Protein AF-A0A960N494-F1 (afdb_monomer_lite)

Foldseek 3Di:
DVVCLVVVHADEAEQPADFLPCDLVNLLVVLLVCVVSVHLAYEYFHDDDDPVNLVVVQVVCVVVVHHGPCVCVVDPVSVLVSRVVRQVSNCVSCVVSVNNNRYQYDRDPCCLDPVNLVVDPDSVVSVVVNCCRVPDDRGDDD

pLDDT: mean 93.82, std 5.35, range [69.19, 98.69]

Radius of gyration: 16.54 Å; chains: 1; bounding box: 43×32×44 Å

Sequence (142 aa):
LQVAKDAGLHVYVALAPSYPESDESDLRHTLSAIRDLEPIMVFHEPINVRAENVARSQRHAESLGVTLHTEVFDTRESWVTYALDSLQTVERLADELGLSRQLHLWPDQSLGSLAVMRTMPDPEAHQAWLQRWWNRISEWPR

Secondary structure (DSSP, 8-state):
-HHHHHTTPPPEEEEEEEPTT--HHHHHHHHHHHHTT--SEEEEEE----HHHHHHHHHHHHHTT-----GGGSSHHHHHHHHHHHHHHHHHHHHHHT-TTTEEE---GGGGSHHHHTT-SSHHHHHHHHHHHHTPPPP---

Structure (mmCIF, N/CA/C/O backbone):
data_AF-A0A960N494-F1
#
_entry.id   AF-A0A960N494-F1
#
loop_
_atom_site.group_PDB
_atom_site.id
_atom_site.type_symbol
_atom_site.label_atom_id
_atom_site.label_alt_id
_atom_site.label_comp_id
_atom_site.label_asym_id
_atom_site.label_entity_id
_atom_site.label_seq_id
_atom_site.pdbx_PDB_ins_code
_atom_site.Cartn_x
_atom_site.Cartn_y
_atom_site.Cartn_z
_atom_site.occupancy
_atom_site.B_iso_or_equiv
_atom_site.auth_seq_id
_atom_site.auth_comp_id
_atom_site.auth_asym_id
_atom_site.auth_atom_id
_atom_site.pdbx_PDB_model_num
ATOM 1 N N . LEU A 1 1 ? -17.818 -6.672 8.689 1.00 88.62 1 LEU A N 1
ATOM 2 C CA . LEU A 1 1 ? -17.055 -5.942 9.728 1.00 88.62 1 LEU A CA 1
ATOM 3 C C . LEU A 1 1 ? -17.956 -5.132 10.659 1.00 88.62 1 LEU A C 1
ATOM 5 O O . LEU A 1 1 ? -17.734 -5.214 11.856 1.00 88.62 1 LEU A O 1
ATOM 9 N N . GLN A 1 2 ? -18.997 -4.449 10.160 1.00 93.19 2 GLN A N 1
ATOM 10 C CA . GLN A 1 2 ? -19.944 -3.707 11.013 1.00 93.19 2 GLN A CA 1
ATOM 11 C C . GLN A 1 2 ? -20.512 -4.551 12.167 1.00 93.19 2 GLN A C 1
ATOM 13 O O . GLN A 1 2 ? -20.390 -4.166 13.318 1.00 93.19 2 GLN A O 1
ATOM 18 N N . VAL A 1 3 ? -20.980 -5.770 11.878 1.00 95.38 3 VAL A N 1
ATOM 19 C CA . VAL A 1 3 ? -21.476 -6.708 12.906 1.00 95.38 3 VAL A CA 1
ATOM 20 C C . VAL A 1 3 ? -20.432 -7.011 13.994 1.00 95.38 3 VAL A C 1
ATOM 22 O O . VAL A 1 3 ? -20.790 -7.189 15.151 1.00 95.38 3 VAL A O 1
ATOM 25 N N . ALA A 1 4 ? -19.139 -7.057 13.649 1.00 92.56 4 ALA A N 1
ATOM 26 C CA . ALA A 1 4 ? -18.077 -7.276 14.632 1.00 92.56 4 ALA A CA 1
ATOM 27 C C . ALA A 1 4 ? -17.888 -6.046 15.534 1.00 92.56 4 ALA A C 1
ATOM 29 O O . ALA A 1 4 ? -17.801 -6.203 16.751 1.00 92.56 4 ALA A O 1
ATOM 30 N N . LYS A 1 5 ? -17.900 -4.835 14.955 1.00 92.56 5 LYS A N 1
ATOM 31 C CA . LYS A 1 5 ? -17.888 -3.576 15.715 1.00 92.56 5 LYS A CA 1
ATOM 32 C C . LYS A 1 5 ? -19.091 -3.484 16.654 1.00 92.56 5 LYS A C 1
ATOM 34 O O . LYS A 1 5 ? -18.915 -3.201 17.834 1.00 92.56 5 LYS A O 1
ATOM 39 N N . ASP A 1 6 ? -20.290 -3.772 16.154 1.00 95.31 6 ASP A N 1
ATOM 40 C CA . ASP A 1 6 ? -21.533 -3.704 16.934 1.00 95.31 6 ASP A CA 1
ATOM 41 C C . ASP A 1 6 ? -21.541 -4.716 18.092 1.00 95.31 6 ASP A C 1
ATOM 43 O O . ASP A 1 6 ? -22.145 -4.474 19.135 1.00 95.31 6 ASP A O 1
ATOM 47 N N . ALA A 1 7 ? -20.820 -5.832 17.939 1.00 96.50 7 ALA A N 1
ATOM 48 C CA . ALA A 1 7 ? -20.588 -6.818 18.993 1.00 96.50 7 ALA A CA 1
ATOM 49 C C . ALA A 1 7 ? -19.482 -6.415 19.994 1.00 96.50 7 ALA A C 1
ATOM 51 O O . ALA A 1 7 ? -19.153 -7.200 20.883 1.00 96.50 7 ALA A O 1
ATOM 52 N N . GLY A 1 8 ? -18.891 -5.222 19.859 1.00 94.56 8 GLY A N 1
ATOM 53 C CA . GLY A 1 8 ? -17.815 -4.725 20.719 1.00 94.56 8 GLY A CA 1
ATOM 54 C C . GLY A 1 8 ? -16.442 -5.342 20.438 1.00 94.56 8 GLY A C 1
ATOM 55 O O . GLY A 1 8 ? -15.545 -5.228 21.271 1.00 94.56 8 GLY A O 1
ATOM 56 N N . LEU A 1 9 ? -16.258 -6.010 19.292 1.00 94.50 9 LEU A N 1
ATOM 57 C CA . LEU A 1 9 ? -14.970 -6.587 18.915 1.00 94.50 9 LEU A CA 1
ATOM 58 C C . LEU A 1 9 ? -14.048 -5.523 18.320 1.00 94.50 9 LEU A C 1
ATOM 60 O O . LEU A 1 9 ? -14.458 -4.683 17.518 1.00 94.50 9 LEU A O 1
ATOM 64 N N . HIS A 1 10 ? -12.767 -5.616 18.662 1.00 94.69 10 HIS A N 1
ATOM 65 C CA . HIS A 1 10 ? -11.728 -4.809 18.040 1.00 94.69 10 HIS A CA 1
ATOM 66 C C . HIS A 1 10 ? -11.567 -5.160 16.559 1.00 94.69 10 HIS A C 1
ATOM 68 O O . HIS A 1 10 ? -11.420 -6.329 16.196 1.00 94.69 10 HIS A O 1
ATOM 74 N N . VAL A 1 11 ? -11.564 -4.136 15.706 1.00 95.19 11 VAL A N 1
ATOM 75 C CA . VAL A 1 11 ? -11.418 -4.293 14.258 1.00 95.19 11 VAL A CA 1
ATOM 76 C C . VAL A 1 11 ? -9.986 -3.972 13.847 1.00 95.19 11 VAL A C 1
ATOM 78 O O . VAL A 1 11 ? -9.471 -2.888 14.116 1.00 95.19 11 VAL A O 1
ATOM 81 N N . TYR A 1 12 ? -9.372 -4.918 13.146 1.00 95.50 12 TYR A N 1
ATOM 82 C CA . TYR A 1 12 ? -8.104 -4.755 12.448 1.00 95.50 12 TYR A CA 1
ATOM 83 C C . TYR A 1 12 ? -8.359 -5.014 10.969 1.00 95.50 12 TYR A C 1
ATOM 85 O O . TYR A 1 12 ? -9.013 -5.998 10.617 1.00 95.50 12 TYR A O 1
ATOM 93 N N . VAL A 1 13 ? -7.866 -4.132 10.108 1.00 96.25 13 VAL A N 1
ATOM 94 C CA . VAL A 1 13 ? -8.058 -4.229 8.661 1.00 96.25 13 VAL A CA 1
ATOM 95 C C . VAL A 1 13 ? -6.719 -4.509 8.003 1.00 96.25 13 VAL A C 1
ATOM 97 O O . VAL A 1 13 ? -5.750 -3.796 8.245 1.00 96.25 13 VAL A O 1
ATOM 100 N N . ALA A 1 14 ? -6.679 -5.527 7.148 1.00 96.00 14 ALA A N 1
ATOM 101 C CA . ALA A 1 14 ? -5.587 -5.749 6.214 1.00 96.00 14 ALA A CA 1
ATOM 102 C C . ALA A 1 14 ? -6.064 -5.371 4.808 1.00 96.00 14 ALA A C 1
ATOM 104 O O . ALA A 1 14 ? -6.823 -6.109 4.184 1.00 96.00 14 ALA A O 1
ATOM 105 N N . LEU A 1 15 ? -5.625 -4.212 4.323 1.00 95.88 15 LEU A N 1
ATOM 106 C CA . LEU A 1 15 ? -5.716 -3.808 2.922 1.00 95.88 15 LEU A CA 1
ATOM 107 C C . LEU A 1 15 ? -4.469 -4.335 2.196 1.00 95.88 15 LEU A C 1
ATOM 109 O O . LEU A 1 15 ? -3.601 -3.572 1.781 1.00 95.88 15 LEU A O 1
ATOM 113 N N . ALA A 1 16 ? -4.328 -5.661 2.169 1.00 93.38 16 ALA A N 1
ATOM 114 C CA . ALA A 1 16 ? -3.122 -6.335 1.707 1.00 93.38 16 ALA A CA 1
ATOM 115 C C . ALA A 1 16 ? -3.437 -7.739 1.144 1.00 93.38 16 ALA A C 1
ATOM 117 O O . ALA A 1 16 ? -4.119 -8.519 1.818 1.00 93.38 16 ALA A O 1
ATOM 118 N N . PRO A 1 17 ? -2.918 -8.095 -0.043 1.00 90.56 17 PRO A N 1
ATOM 119 C CA . PRO A 1 17 ? -2.257 -7.189 -0.979 1.00 90.56 17 PRO A CA 1
ATOM 120 C C . PRO A 1 17 ? -3.267 -6.260 -1.680 1.00 90.56 17 PRO A C 1
ATOM 122 O O . PRO A 1 17 ? -4.340 -6.715 -2.083 1.00 90.56 17 PRO A O 1
ATOM 125 N N . SER A 1 18 ? -2.927 -4.980 -1.863 1.00 92.88 18 SER A N 1
ATOM 126 C CA . SER A 1 18 ? -3.601 -4.141 -2.863 1.00 92.88 18 SER A CA 1
ATOM 127 C C . SER A 1 18 ? -3.050 -4.465 -4.249 1.00 92.88 18 SER A C 1
ATOM 129 O O . SER A 1 18 ? -1.866 -4.757 -4.407 1.00 92.88 18 SER A O 1
ATOM 131 N N . TYR A 1 19 ? -3.925 -4.487 -5.248 1.00 91.06 19 TYR A N 1
ATOM 132 C CA . TYR A 1 19 ? -3.595 -4.904 -6.607 1.00 91.06 19 TYR A CA 1
ATOM 133 C C . TYR A 1 19 ? -3.427 -3.681 -7.529 1.00 91.06 19 TYR A C 1
ATOM 135 O O . TYR A 1 19 ? -3.962 -2.621 -7.204 1.00 91.06 19 TYR A O 1
ATOM 143 N N . PRO A 1 20 ? -2.700 -3.781 -8.658 1.00 92.44 20 PRO A N 1
ATOM 144 C CA . PRO A 1 20 ? -2.522 -2.664 -9.598 1.00 92.44 20 PRO A CA 1
ATOM 145 C C . PRO A 1 20 ? -3.827 -2.141 -10.213 1.00 92.44 20 PRO A C 1
ATOM 147 O O . PRO A 1 20 ? -3.886 -1.013 -10.688 1.00 92.44 20 PRO A O 1
ATOM 150 N N . GLU A 1 21 ? -4.882 -2.949 -10.185 1.00 92.06 21 GLU A N 1
ATOM 151 C CA . GLU A 1 21 ? -6.232 -2.580 -10.597 1.00 92.06 21 GLU A CA 1
ATOM 152 C C . GLU A 1 21 ? -6.924 -1.636 -9.602 1.00 92.06 21 GLU A C 1
ATOM 154 O O . GLU A 1 21 ? -7.892 -0.989 -9.979 1.00 92.06 21 GLU A O 1
ATOM 159 N N . SER A 1 22 ? -6.463 -1.563 -8.345 1.00 93.56 22 SER A N 1
ATOM 160 C CA . SER A 1 22 ? -7.033 -0.678 -7.321 1.00 93.56 22 SER A CA 1
ATOM 161 C C . SER A 1 22 ? -6.496 0.740 -7.484 1.00 93.56 22 SER A C 1
ATOM 163 O O . SER A 1 22 ? -5.393 1.049 -7.024 1.00 93.56 22 SER A O 1
ATOM 165 N N . ASP A 1 23 ? -7.277 1.605 -8.125 1.00 94.00 23 ASP A N 1
ATOM 166 C CA . ASP A 1 23 ? -6.902 3.003 -8.317 1.00 94.00 23 ASP A CA 1
ATOM 167 C C . ASP A 1 23 ? -7.139 3.862 -7.055 1.00 94.00 23 ASP 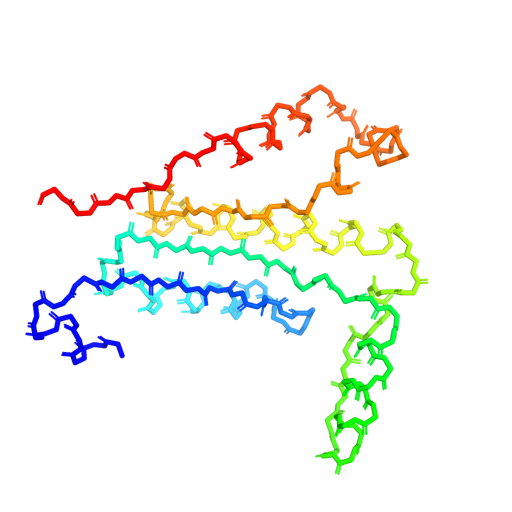A C 1
ATOM 169 O O . ASP A 1 23 ? -7.597 3.390 -6.009 1.00 94.00 23 ASP A O 1
ATOM 173 N N . GLU A 1 24 ? -6.817 5.160 -7.120 1.00 97.19 24 GLU A N 1
ATOM 174 C CA . GLU A 1 24 ? -7.048 6.075 -5.993 1.00 97.19 24 GLU A CA 1
ATOM 175 C C . GLU A 1 24 ? -8.522 6.119 -5.555 1.00 97.19 24 GLU A C 1
ATOM 177 O O . GLU A 1 24 ? -8.801 6.236 -4.358 1.00 97.19 24 GLU A O 1
ATOM 182 N N . SER A 1 25 ? -9.468 6.049 -6.495 1.00 97.88 25 SER A N 1
ATOM 183 C CA . SER A 1 25 ? -10.898 6.081 -6.187 1.00 97.88 25 SER A CA 1
ATOM 184 C C . SER A 1 25 ? -11.305 4.833 -5.407 1.00 97.88 25 SER A C 1
ATOM 186 O O . SER A 1 25 ? -11.987 4.950 -4.384 1.00 97.88 25 SER A O 1
ATOM 188 N N . ASP A 1 26 ? -10.830 3.659 -5.821 1.00 97.00 26 ASP A N 1
ATOM 189 C CA . ASP A 1 26 ? -11.072 2.392 -5.125 1.00 97.00 26 ASP A CA 1
ATOM 190 C C . ASP A 1 26 ? -10.462 2.388 -3.719 1.00 97.00 26 ASP A C 1
ATOM 192 O O . ASP A 1 26 ? -11.120 2.020 -2.734 1.00 97.00 26 ASP A O 1
ATOM 196 N N . LEU A 1 27 ? -9.216 2.857 -3.597 1.00 97.81 27 LEU A N 1
ATOM 197 C CA . LEU A 1 27 ? -8.524 2.983 -2.314 1.00 97.81 27 LEU A CA 1
ATOM 198 C C . LEU A 1 27 ? -9.253 3.967 -1.395 1.00 97.81 27 LEU A C 1
ATOM 200 O O . LEU A 1 27 ? -9.488 3.659 -0.225 1.00 97.81 27 LEU A O 1
ATOM 204 N N . ARG A 1 28 ? -9.687 5.123 -1.911 1.00 98.38 28 ARG A N 1
ATOM 205 C CA . ARG A 1 28 ? -10.455 6.115 -1.146 1.00 98.38 28 ARG A CA 1
ATOM 206 C C . ARG A 1 28 ? -11.798 5.559 -0.705 1.00 98.38 28 ARG A C 1
ATOM 208 O O . ARG A 1 28 ? -12.181 5.771 0.447 1.00 98.38 28 ARG A O 1
ATOM 215 N N . HIS A 1 29 ? -12.514 4.871 -1.590 1.00 97.88 29 HIS A N 1
ATOM 216 C CA . HIS A 1 29 ? -13.794 4.254 -1.260 1.00 97.88 29 HIS A CA 1
ATOM 217 C C . HIS A 1 29 ? -13.620 3.229 -0.135 1.00 97.88 29 HIS A C 1
ATOM 219 O O . HIS A 1 29 ? -14.334 3.275 0.868 1.00 97.88 29 HIS A O 1
ATOM 225 N N . THR A 1 30 ? -12.598 2.381 -0.251 1.00 96.88 30 THR A N 1
ATOM 226 C CA . THR A 1 30 ? -12.266 1.366 0.752 1.00 96.88 30 THR A CA 1
ATOM 227 C C . THR A 1 30 ? -11.887 1.998 2.091 1.00 96.88 30 THR A C 1
ATOM 229 O O . THR A 1 30 ? -12.467 1.647 3.119 1.00 96.88 30 THR A O 1
ATOM 232 N N . LEU A 1 31 ? -10.972 2.973 2.096 1.00 97.88 31 LEU A N 1
ATOM 233 C CA . LEU A 1 31 ? -10.548 3.683 3.307 1.00 97.88 31 LEU A CA 1
ATOM 234 C C . LEU A 1 31 ? -11.711 4.442 3.970 1.00 97.88 31 LEU A C 1
ATOM 236 O O . LEU A 1 31 ? -11.823 4.463 5.196 1.00 97.88 31 LEU A O 1
ATOM 240 N N . SER A 1 32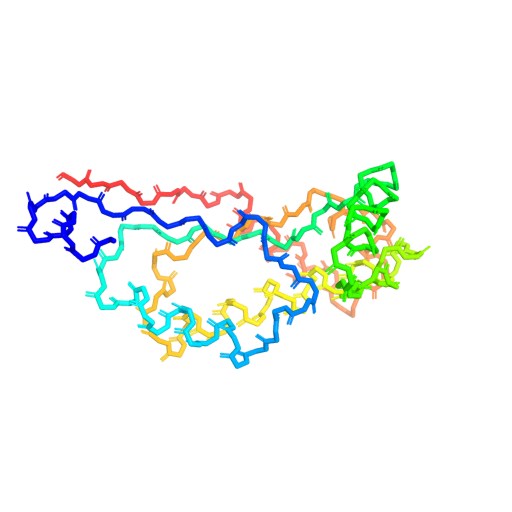 ? -12.612 5.022 3.175 1.00 97.88 32 SER A N 1
ATOM 241 C CA . SER A 1 32 ? -13.809 5.701 3.687 1.00 97.88 32 SER A CA 1
ATOM 242 C C . SER A 1 32 ? -14.762 4.714 4.359 1.00 97.88 32 SER A C 1
ATOM 244 O O . SER A 1 32 ? -15.238 4.984 5.456 1.00 97.88 32 SER A O 1
ATOM 246 N N . ALA A 1 33 ? -14.987 3.544 3.754 1.00 96.19 33 ALA A N 1
ATOM 247 C CA . ALA A 1 33 ? -15.851 2.516 4.328 1.00 96.19 33 ALA A CA 1
ATOM 248 C C . ALA A 1 33 ? -15.287 1.930 5.633 1.00 96.19 33 ALA A C 1
ATOM 250 O O . ALA A 1 33 ? -16.040 1.646 6.564 1.00 96.19 33 ALA A O 1
ATOM 251 N N . ILE A 1 34 ? -13.964 1.751 5.731 1.00 95.62 34 ILE A N 1
ATOM 252 C CA . ILE A 1 34 ? -13.352 1.228 6.961 1.00 95.62 34 ILE A CA 1
ATOM 253 C C . ILE A 1 34 ? -13.247 2.279 8.062 1.00 95.62 34 ILE A C 1
ATOM 255 O O . ILE A 1 34 ? -13.218 1.907 9.230 1.00 95.62 34 ILE A O 1
ATOM 259 N N . ARG A 1 35 ? -13.205 3.573 7.726 1.00 96.06 35 ARG A N 1
ATOM 260 C CA . ARG A 1 35 ? -13.149 4.661 8.711 1.00 96.06 35 ARG A CA 1
ATOM 261 C C . ARG A 1 35 ? -14.296 4.576 9.710 1.00 96.06 35 ARG A C 1
ATOM 263 O O . ARG A 1 35 ? -14.065 4.677 10.914 1.00 96.06 35 ARG A O 1
ATOM 270 N N . ASP A 1 36 ? -15.502 4.313 9.219 1.00 93.25 36 ASP A N 1
ATOM 271 C CA . ASP A 1 36 ? -16.714 4.220 10.039 1.00 93.25 36 ASP A CA 1
ATOM 272 C C . ASP A 1 36 ? -16.685 3.026 11.006 1.00 93.25 36 ASP A C 1
ATOM 274 O O . ASP A 1 36 ? -17.451 2.975 11.971 1.00 93.25 36 ASP A O 1
ATOM 278 N N . LEU A 1 37 ? -15.760 2.082 10.807 1.00 94.88 37 LEU A N 1
ATOM 279 C CA . LEU A 1 37 ? -15.535 0.952 11.703 1.00 94.88 37 LEU A CA 1
ATOM 280 C C . LEU A 1 37 ? -14.624 1.292 12.889 1.00 94.88 37 LEU A C 1
ATOM 282 O O . LEU A 1 37 ? -14.497 0.461 13.781 1.00 94.88 37 LEU A O 1
ATOM 286 N N . GLU A 1 38 ? -14.021 2.485 12.929 1.00 94.38 38 GLU A N 1
ATOM 287 C CA . GLU A 1 38 ? -13.031 2.879 13.947 1.00 94.38 38 GLU A CA 1
ATOM 288 C C . GLU A 1 38 ? -11.980 1.777 14.197 1.00 94.38 38 GLU A C 1
ATOM 290 O O . GLU A 1 38 ? -11.854 1.266 15.315 1.00 94.38 38 GLU A O 1
ATOM 295 N N . PRO A 1 39 ? -11.250 1.341 13.153 1.00 95.69 39 PRO A N 1
ATOM 296 C CA . PRO A 1 39 ? -10.302 0.252 13.294 1.00 95.69 39 PRO A CA 1
ATOM 297 C C . PRO A 1 39 ? -9.189 0.648 14.265 1.00 95.69 39 PRO A C 1
ATOM 299 O O . PRO A 1 39 ? -8.730 1.788 14.277 1.00 95.69 39 PRO A O 1
ATOM 302 N N . ILE A 1 40 ? -8.695 -0.317 15.037 1.00 95.94 40 ILE A N 1
ATOM 303 C CA . ILE A 1 40 ? -7.458 -0.133 15.809 1.00 95.94 40 ILE A CA 1
ATOM 304 C C . ILE A 1 40 ? -6.285 0.049 14.849 1.00 95.94 40 ILE A C 1
ATOM 306 O O . ILE A 1 40 ? -5.384 0.849 15.093 1.00 95.94 40 ILE A O 1
ATOM 310 N N . MET A 1 41 ? -6.322 -0.691 13.740 1.00 95.62 41 MET A N 1
ATOM 311 C CA . MET A 1 41 ? -5.264 -0.703 12.751 1.00 95.62 41 MET A CA 1
ATOM 312 C C . MET A 1 41 ? -5.780 -0.892 11.339 1.00 95.62 41 MET A C 1
ATOM 314 O O . MET A 1 41 ? -6.677 -1.706 11.103 1.00 95.62 41 MET A O 1
ATOM 318 N N . VAL A 1 42 ? -5.106 -0.234 10.403 1.00 97.06 42 VAL A N 1
ATOM 319 C CA . VAL A 1 42 ? -5.186 -0.519 8.976 1.00 97.06 42 VAL A CA 1
ATOM 320 C C . VAL A 1 42 ? -3.782 -0.839 8.480 1.00 97.06 42 VAL A C 1
ATOM 322 O O . VAL A 1 42 ? -2.935 0.046 8.410 1.00 97.06 42 VAL A O 1
ATOM 325 N N . PHE A 1 43 ? -3.526 -2.097 8.144 1.00 97.38 43 PHE A N 1
ATOM 326 C CA . PHE A 1 43 ? -2.319 -2.499 7.433 1.00 97.38 43 PHE A CA 1
ATOM 327 C C . PHE A 1 43 ? -2.521 -2.308 5.937 1.00 97.38 43 PHE A C 1
ATOM 329 O O . PHE A 1 43 ? -3.577 -2.672 5.420 1.00 97.38 43 PHE A O 1
ATOM 336 N N . HIS A 1 44 ? -1.514 -1.788 5.243 1.00 97.94 44 HIS A N 1
ATOM 337 C CA . HIS A 1 44 ? -1.528 -1.713 3.786 1.00 97.94 44 HIS A CA 1
ATOM 338 C C . HIS A 1 44 ? -0.196 -2.162 3.191 1.00 97.94 44 HIS A C 1
ATOM 340 O O . HIS A 1 44 ? 0.870 -1.709 3.614 1.00 97.94 44 HIS A O 1
ATOM 346 N N . GLU A 1 45 ? -0.287 -3.031 2.189 1.00 96.12 45 GLU A N 1
ATOM 347 C CA . GLU A 1 45 ? 0.838 -3.554 1.419 1.00 96.12 45 GLU A CA 1
ATOM 348 C C . GLU A 1 45 ? 0.405 -3.662 -0.054 1.00 96.12 45 GLU A C 1
ATOM 350 O O . GLU A 1 45 ? -0.579 -4.358 -0.333 1.00 96.12 45 GLU A O 1
ATOM 355 N N . PRO A 1 46 ? 1.097 -3.005 -1.003 1.00 95.19 46 PRO A N 1
ATOM 356 C CA . PRO A 1 46 ? 0.908 -3.283 -2.420 1.00 95.19 46 PRO A CA 1
ATOM 357 C C . PRO A 1 46 ? 1.461 -4.658 -2.760 1.00 95.19 46 PRO A C 1
ATOM 359 O O . PRO A 1 46 ? 2.451 -5.112 -2.185 1.00 95.19 46 PRO A O 1
ATOM 362 N N . ILE A 1 47 ? 0.843 -5.329 -3.723 1.00 90.69 47 ILE A N 1
ATOM 363 C CA . ILE A 1 47 ? 1.228 -6.691 -4.049 1.00 90.69 47 ILE A CA 1
ATOM 364 C C . ILE A 1 47 ? 2.704 -6.771 -4.484 1.00 90.69 47 ILE A C 1
ATOM 366 O O . ILE A 1 47 ? 3.154 -6.121 -5.431 1.00 90.69 47 ILE A O 1
ATOM 370 N N . ASN A 1 48 ? 3.477 -7.613 -3.798 1.00 84.69 48 ASN A N 1
ATOM 371 C CA . ASN A 1 48 ? 4.801 -8.022 -4.252 1.00 84.69 48 ASN A CA 1
ATOM 372 C C . ASN A 1 48 ? 4.700 -9.411 -4.882 1.00 84.69 48 ASN A C 1
ATOM 374 O O . ASN A 1 48 ? 4.744 -10.443 -4.202 1.00 84.69 48 ASN A O 1
ATOM 378 N N . VAL A 1 49 ? 4.521 -9.453 -6.200 1.00 72.00 49 VAL A N 1
ATOM 379 C CA . VAL A 1 49 ? 4.378 -10.721 -6.905 1.00 72.00 49 VAL A CA 1
ATOM 380 C C . VAL A 1 49 ? 5.720 -11.154 -7.477 1.00 72.00 49 VAL A C 1
ATOM 382 O O . VAL A 1 49 ? 6.282 -10.538 -8.375 1.00 72.00 49 VAL A O 1
ATOM 385 N N . ARG A 1 50 ? 6.221 -12.291 -6.995 1.00 76.25 50 ARG A N 1
ATOM 386 C CA . ARG A 1 50 ? 7.320 -13.002 -7.661 1.00 76.25 50 ARG A CA 1
ATOM 387 C C . ARG A 1 50 ? 6.846 -13.507 -9.023 1.00 76.25 50 ARG A C 1
ATOM 389 O O . ARG A 1 50 ? 5.712 -13.964 -9.125 1.00 76.25 50 ARG A O 1
ATOM 396 N N . ALA A 1 51 ? 7.721 -13.531 -10.027 1.00 72.81 51 ALA A N 1
ATOM 397 C CA . ALA A 1 51 ? 7.370 -13.894 -11.407 1.00 72.81 51 ALA A CA 1
ATOM 398 C C . ALA A 1 51 ? 6.500 -15.167 -11.543 1.00 72.81 51 ALA A C 1
ATOM 400 O O . ALA A 1 51 ? 5.539 -15.190 -12.308 1.00 72.81 51 ALA A O 1
ATOM 401 N N . GLU A 1 52 ? 6.770 -16.215 -10.756 1.00 79.25 52 GLU A N 1
ATOM 402 C CA . GLU A 1 52 ? 5.954 -17.440 -10.763 1.00 79.25 52 GLU A CA 1
ATOM 403 C C . GLU A 1 52 ? 4.509 -17.206 -10.285 1.00 79.25 52 GLU A C 1
ATOM 405 O O . GLU A 1 52 ? 3.559 -17.734 -10.871 1.00 79.25 52 GLU A O 1
ATOM 410 N N . ASN A 1 53 ? 4.333 -16.396 -9.239 1.00 83.19 53 ASN A N 1
ATOM 411 C CA . ASN A 1 53 ? 3.015 -16.039 -8.727 1.00 83.19 53 ASN A CA 1
ATOM 412 C C . ASN A 1 53 ? 2.252 -15.174 -9.743 1.00 83.19 53 ASN A C 1
ATOM 414 O O . ASN A 1 53 ? 1.055 -15.398 -9.897 1.00 83.19 53 ASN A O 1
ATOM 418 N N . VAL A 1 54 ? 2.929 -14.275 -10.479 1.00 83.94 54 VAL A N 1
ATOM 419 C CA . VAL A 1 54 ? 2.300 -13.447 -11.531 1.00 83.94 54 VAL A CA 1
ATOM 420 C C . VAL A 1 54 ? 1.731 -14.366 -12.597 1.00 83.94 54 VAL A C 1
ATOM 422 O O . VAL A 1 54 ? 0.533 -14.350 -12.857 1.00 83.94 54 VAL A O 1
ATOM 425 N N . ALA A 1 55 ? 2.573 -15.251 -13.137 1.00 85.94 55 ALA A N 1
ATOM 426 C CA . ALA A 1 55 ? 2.179 -16.154 -14.207 1.00 85.94 55 ALA A CA 1
ATOM 427 C C . ALA A 1 55 ? 1.041 -17.098 -13.786 1.00 85.94 55 ALA A C 1
ATOM 429 O O . ALA A 1 55 ? 0.174 -17.432 -14.594 1.00 85.94 55 ALA A O 1
ATOM 430 N N . ARG A 1 56 ? 1.023 -17.552 -12.524 1.00 88.56 56 ARG A N 1
ATOM 431 C CA . ARG A 1 56 ? -0.073 -18.382 -12.005 1.00 88.56 56 ARG A CA 1
ATOM 432 C C . ARG A 1 56 ? -1.372 -17.589 -11.865 1.00 88.56 56 ARG A C 1
ATOM 434 O O . ARG A 1 56 ? -2.408 -18.092 -12.296 1.00 88.56 56 ARG A O 1
ATOM 441 N N . SER A 1 57 ? -1.319 -16.392 -11.284 1.00 87.44 57 SER A N 1
ATOM 442 C CA . SER A 1 57 ? -2.492 -15.523 -11.130 1.00 87.44 57 SER A CA 1
ATOM 443 C C . SER A 1 57 ? -3.063 -15.113 -12.484 1.00 87.44 57 SER A C 1
ATOM 445 O O . SER A 1 57 ? -4.270 -15.209 -12.679 1.00 87.44 57 SER A O 1
ATOM 447 N N . GLN A 1 58 ? -2.202 -14.774 -13.444 1.00 89.69 58 GLN A N 1
ATOM 448 C CA . GLN A 1 58 ? -2.595 -14.416 -14.803 1.00 89.69 58 GLN A CA 1
ATOM 449 C C . GLN A 1 58 ? -3.312 -15.567 -15.516 1.00 89.69 58 GLN A C 1
ATOM 451 O O . GLN A 1 58 ? -4.432 -15.383 -15.979 1.00 89.69 58 GLN A O 1
ATOM 456 N N . ARG A 1 59 ? -2.747 -16.784 -15.514 1.00 91.75 59 ARG A N 1
ATOM 457 C CA . ARG A 1 59 ? -3.421 -17.958 -16.107 1.00 91.75 59 ARG A CA 1
ATOM 458 C C . ARG A 1 59 ? -4.791 -18.227 -15.485 1.00 91.75 59 ARG A C 1
ATOM 460 O O . ARG A 1 59 ? -5.713 -18.665 -16.170 1.00 91.75 59 ARG A O 1
ATOM 467 N N . HIS A 1 60 ? -4.926 -18.012 -14.176 1.00 93.12 60 HIS A N 1
ATOM 468 C CA . HIS A 1 60 ? -6.212 -18.190 -13.514 1.00 93.12 60 HIS A CA 1
ATOM 469 C C . HIS A 1 60 ? -7.207 -17.090 -13.899 1.00 93.12 60 HIS A C 1
ATOM 471 O O . HIS A 1 60 ? -8.348 -17.408 -14.225 1.00 93.12 60 HIS A O 1
ATOM 477 N N . ALA A 1 61 ? -6.779 -15.830 -13.933 1.00 91.75 61 ALA A N 1
ATOM 478 C CA . ALA A 1 61 ? -7.613 -14.720 -14.380 1.00 91.75 61 ALA A CA 1
ATOM 479 C C . ALA A 1 61 ? -8.098 -14.916 -15.826 1.00 91.75 61 ALA A C 1
ATOM 481 O O . ALA A 1 61 ? -9.297 -14.821 -16.084 1.00 91.75 61 ALA A O 1
ATOM 482 N N . GLU A 1 62 ? -7.214 -15.342 -16.733 1.00 93.69 62 GLU A N 1
ATOM 483 C CA . GLU A 1 62 ? -7.560 -15.708 -18.113 1.00 93.69 62 GLU A CA 1
ATOM 484 C C . GLU A 1 62 ? -8.636 -16.804 -18.159 1.00 93.69 62 GLU A C 1
ATOM 486 O O . GLU A 1 62 ? -9.596 -16.697 -18.922 1.00 93.69 62 GLU A O 1
ATOM 491 N N . SER A 1 63 ? -8.544 -17.823 -17.293 1.00 96.25 63 SER A N 1
ATOM 492 C CA . SER A 1 63 ? -9.565 -18.882 -17.207 1.00 96.25 63 SER A CA 1
ATOM 493 C C . SER A 1 63 ? -10.938 -18.389 -16.724 1.00 96.25 63 SER A C 1
ATOM 495 O O . SER A 1 63 ? -11.943 -19.064 -16.945 1.00 96.25 63 SER A O 1
ATOM 497 N N . LEU A 1 64 ? -10.985 -17.216 -16.086 1.00 96.31 64 LEU A N 1
ATOM 498 C CA . LEU A 1 64 ? -12.200 -16.544 -15.622 1.00 96.31 64 LEU A CA 1
ATOM 499 C C . LEU A 1 64 ? -12.661 -15.422 -16.570 1.00 96.31 64 LEU A C 1
ATOM 501 O O . LEU A 1 64 ? -13.687 -14.799 -16.308 1.00 96.31 64 LEU A O 1
ATOM 505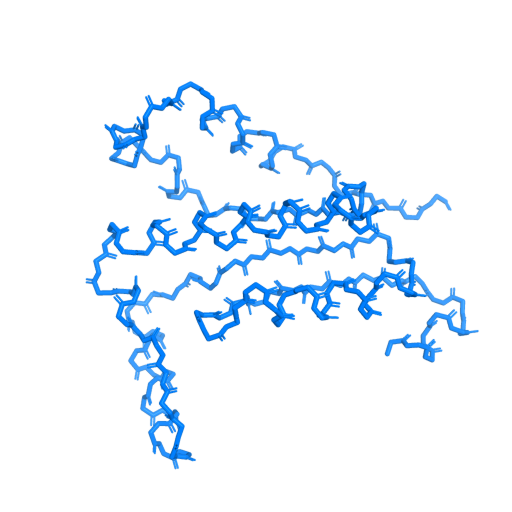 N N . GLY A 1 65 ? -11.928 -15.151 -17.657 1.00 95.31 65 GLY A N 1
ATOM 506 C CA . GLY A 1 65 ? -12.194 -14.017 -18.547 1.00 95.31 65 GLY A CA 1
ATOM 507 C C . GLY A 1 65 ? -11.874 -12.652 -17.924 1.00 95.31 65 GLY A C 1
ATOM 508 O O . GLY A 1 65 ? -12.453 -11.648 -18.332 1.00 95.31 65 GLY A O 1
ATOM 509 N N . VAL A 1 66 ? -10.985 -12.620 -16.929 1.00 93.44 66 VAL A N 1
ATOM 510 C CA . VAL A 1 66 ? -10.524 -11.408 -16.241 1.00 93.44 66 VAL A CA 1
ATOM 511 C C . VAL A 1 66 ? -9.119 -11.059 -16.727 1.00 93.44 66 VAL A C 1
ATOM 513 O O . VAL A 1 66 ? -8.246 -11.923 -16.792 1.00 93.44 66 VAL A O 1
ATOM 516 N N . THR A 1 67 ? -8.891 -9.787 -17.038 1.00 91.06 67 THR A N 1
ATOM 517 C CA . THR A 1 67 ? -7.563 -9.263 -17.382 1.00 91.06 67 THR A CA 1
ATOM 518 C C . THR A 1 67 ? -6.905 -8.693 -16.131 1.00 91.06 67 THR A C 1
ATOM 520 O O . THR A 1 67 ? -7.547 -7.925 -15.420 1.00 91.06 67 THR A O 1
ATOM 523 N N . LEU A 1 68 ? -5.643 -9.057 -15.884 1.00 90.00 68 LEU A N 1
ATOM 524 C CA . LEU A 1 68 ? -4.823 -8.459 -14.827 1.00 90.00 68 LEU A CA 1
ATOM 525 C C . LEU A 1 68 ? -3.813 -7.467 -15.414 1.00 90.00 68 LEU A C 1
ATOM 527 O O . LEU A 1 68 ? -3.252 -7.721 -16.481 1.00 90.00 68 LEU A O 1
ATOM 531 N N . HIS A 1 69 ? -3.545 -6.384 -14.691 1.00 91.12 69 HIS A N 1
ATOM 532 C CA . HIS A 1 69 ? -2.521 -5.385 -14.999 1.00 91.12 69 HIS A CA 1
ATOM 533 C C . HIS A 1 69 ? -1.153 -5.864 -14.491 1.00 91.12 69 HIS A C 1
ATOM 535 O O . HIS A 1 69 ? -0.668 -5.471 -13.426 1.00 91.12 69 HIS A O 1
ATOM 541 N N . THR A 1 70 ? -0.548 -6.807 -15.215 1.00 90.88 70 THR A N 1
ATOM 542 C CA . THR A 1 70 ? 0.722 -7.433 -14.818 1.00 90.88 70 THR A CA 1
ATOM 543 C C . THR A 1 70 ? 1.963 -6.681 -15.285 1.00 90.88 70 THR A C 1
ATOM 545 O O . THR A 1 70 ? 3.058 -7.010 -14.836 1.00 90.88 70 THR A O 1
ATOM 548 N N . GLU A 1 71 ? 1.819 -5.673 -16.145 1.00 91.00 71 GLU A N 1
ATOM 549 C CA . GLU A 1 71 ? 2.920 -4.882 -16.709 1.00 91.00 71 GLU A CA 1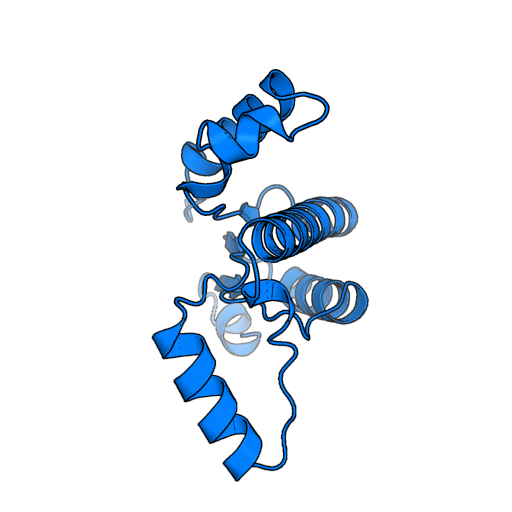
ATOM 550 C C . GLU A 1 71 ? 3.754 -4.174 -15.635 1.00 91.00 71 GLU A C 1
ATOM 552 O O . GLU A 1 71 ? 4.951 -3.947 -15.806 1.00 91.00 71 GLU A O 1
ATOM 557 N N . VAL A 1 72 ? 3.157 -3.889 -14.473 1.00 91.88 72 VAL A N 1
ATOM 558 C CA . VAL A 1 72 ? 3.894 -3.331 -13.335 1.00 91.88 72 VAL A CA 1
ATOM 559 C C . VAL A 1 72 ? 4.979 -4.286 -12.827 1.00 91.88 72 VAL A C 1
ATOM 561 O O . VAL A 1 72 ? 5.932 -3.827 -12.207 1.00 91.88 72 VAL A O 1
ATOM 564 N N . PHE A 1 73 ? 4.893 -5.588 -13.115 1.00 91.44 73 PHE A N 1
ATOM 565 C CA . PHE A 1 73 ? 5.878 -6.598 -12.713 1.00 91.44 73 PHE A CA 1
ATOM 566 C C . PHE A 1 73 ? 6.912 -6.923 -13.802 1.00 91.44 73 PHE A C 1
ATOM 568 O O . PHE A 1 73 ? 7.778 -7.768 -13.562 1.00 91.44 73 PHE A O 1
ATOM 575 N N . ASP A 1 74 ? 6.846 -6.286 -14.977 1.00 90.31 74 ASP A N 1
ATOM 576 C CA . ASP A 1 74 ? 7.749 -6.583 -16.098 1.00 90.31 74 ASP A CA 1
ATOM 577 C C . ASP A 1 74 ? 9.203 -6.223 -15.779 1.00 90.31 74 ASP A C 1
ATOM 579 O O . ASP A 1 74 ? 10.136 -6.936 -16.165 1.00 90.31 74 ASP A O 1
ATOM 583 N N . THR A 1 75 ? 9.410 -5.120 -15.055 1.00 90.94 75 THR A N 1
ATOM 584 C CA . THR A 1 75 ? 10.732 -4.679 -14.618 1.00 90.94 75 THR A CA 1
ATOM 585 C C . THR A 1 75 ? 10.750 -4.339 -13.137 1.00 90.94 75 THR A C 1
ATOM 587 O O . THR A 1 75 ? 9.730 -4.172 -12.465 1.00 90.94 75 THR A O 1
ATOM 590 N N . ARG A 1 76 ? 11.963 -4.231 -12.593 1.00 90.50 76 ARG A N 1
ATOM 591 C CA . ARG A 1 76 ? 12.140 -3.774 -11.219 1.00 90.50 76 ARG A CA 1
ATOM 592 C C . ARG A 1 76 ? 11.672 -2.330 -11.072 1.00 90.50 76 ARG A C 1
ATOM 594 O O . ARG A 1 76 ? 11.082 -1.981 -10.058 1.00 90.50 76 ARG A O 1
ATOM 601 N N . GLU A 1 77 ? 11.974 -1.501 -12.061 1.00 92.94 77 GLU A N 1
ATOM 602 C CA . GLU A 1 77 ? 11.656 -0.082 -12.087 1.00 92.94 77 GLU A CA 1
ATOM 603 C C . GLU A 1 77 ? 10.141 0.140 -12.112 1.00 92.94 77 GLU A C 1
ATOM 605 O O . GLU A 1 77 ? 9.642 0.903 -11.288 1.00 92.94 77 GLU A O 1
ATOM 610 N N . SER A 1 78 ? 9.406 -0.577 -12.974 1.00 93.88 78 SER A N 1
ATOM 611 C CA . SER A 1 78 ? 7.941 -0.486 -13.033 1.00 93.88 78 SER A CA 1
ATOM 612 C C . SER A 1 78 ? 7.301 -0.887 -11.706 1.00 93.88 78 SER A C 1
ATOM 614 O O . SER A 1 78 ? 6.397 -0.205 -11.223 1.00 93.88 78 SER A O 1
ATOM 616 N N . TRP A 1 79 ? 7.820 -1.943 -11.074 1.00 94.19 79 TRP A N 1
ATOM 617 C CA . TRP A 1 79 ? 7.298 -2.416 -9.798 1.00 94.19 79 TRP A CA 1
ATOM 618 C C . TRP A 1 79 ? 7.590 -1.430 -8.665 1.00 94.19 79 TRP A C 1
ATOM 620 O O . TRP A 1 79 ? 6.711 -1.168 -7.847 1.00 94.19 79 TRP A O 1
ATOM 630 N N . VAL A 1 80 ? 8.797 -0.852 -8.623 1.00 95.12 80 VAL A N 1
ATOM 631 C CA . VAL A 1 80 ? 9.157 0.178 -7.635 1.00 95.12 80 VAL A CA 1
ATOM 63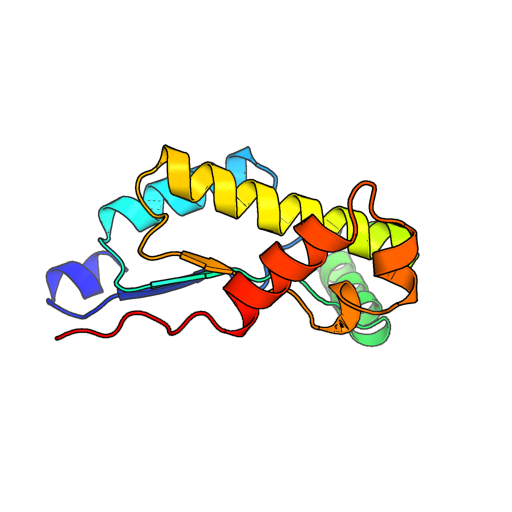2 C C . VAL A 1 80 ? 8.228 1.381 -7.762 1.00 95.12 80 VAL A C 1
ATOM 634 O O . VAL A 1 80 ? 7.709 1.834 -6.746 1.00 95.12 80 VAL A O 1
ATOM 637 N N . THR A 1 81 ? 7.992 1.877 -8.981 1.00 95.56 81 THR A N 1
ATOM 638 C CA . THR A 1 81 ? 7.068 2.996 -9.216 1.00 95.56 81 THR A CA 1
ATOM 639 C C . THR A 1 81 ? 5.668 2.658 -8.714 1.00 95.56 81 THR A C 1
ATOM 641 O O . THR A 1 81 ? 5.146 3.371 -7.863 1.00 95.56 81 THR A O 1
ATOM 644 N N . TYR A 1 82 ? 5.109 1.524 -9.142 1.00 96.00 82 TYR A N 1
ATOM 645 C CA . TYR A 1 82 ? 3.793 1.065 -8.693 1.00 96.00 82 TYR A CA 1
ATOM 646 C C . TYR A 1 82 ? 3.691 0.953 -7.161 1.00 96.00 82 TYR A C 1
ATOM 648 O O . TYR A 1 82 ? 2.744 1.456 -6.552 1.00 96.00 82 TYR A O 1
ATOM 656 N N . ALA A 1 83 ? 4.667 0.303 -6.523 1.00 96.31 83 ALA A N 1
ATOM 657 C CA . ALA A 1 83 ? 4.643 0.068 -5.087 1.00 96.31 83 ALA A CA 1
ATOM 658 C C . ALA A 1 83 ? 4.698 1.387 -4.304 1.00 96.31 83 ALA A C 1
ATOM 660 O O . ALA A 1 83 ? 3.936 1.564 -3.352 1.00 96.31 83 ALA A O 1
ATOM 661 N N . LEU A 1 84 ? 5.573 2.317 -4.704 1.00 96.94 84 LEU A N 1
ATOM 662 C CA . LEU A 1 84 ? 5.685 3.623 -4.055 1.00 96.94 84 LEU A CA 1
ATOM 663 C C . LEU A 1 84 ? 4.431 4.468 -4.259 1.00 96.94 84 LEU A C 1
ATOM 665 O O . LEU A 1 84 ? 3.933 5.017 -3.276 1.00 96.94 84 LEU A O 1
ATOM 669 N N . ASP A 1 85 ? 3.883 4.505 -5.472 1.00 97.12 85 ASP A N 1
ATOM 670 C CA . ASP A 1 85 ? 2.661 5.253 -5.772 1.00 97.12 85 ASP A CA 1
ATOM 671 C C . ASP A 1 85 ? 1.482 4.743 -4.935 1.00 97.12 85 ASP A C 1
ATOM 673 O O . ASP A 1 85 ? 0.771 5.536 -4.313 1.00 97.12 85 ASP A O 1
ATOM 677 N N . SER A 1 86 ? 1.307 3.422 -4.836 1.00 97.69 86 SER A N 1
ATOM 678 C CA . SER A 1 86 ? 0.262 2.813 -4.005 1.00 97.69 86 SER A CA 1
ATOM 679 C C . SER A 1 86 ? 0.443 3.145 -2.516 1.00 97.69 86 SER A C 1
ATOM 681 O O . SER A 1 86 ? -0.490 3.611 -1.855 1.00 97.69 86 SER A O 1
ATOM 683 N N . LEU A 1 87 ? 1.657 2.977 -1.977 1.00 98.31 87 LEU A N 1
ATOM 684 C CA . LEU A 1 87 ? 1.960 3.271 -0.570 1.00 98.31 87 LEU A CA 1
ATOM 685 C C . LEU A 1 87 ? 1.729 4.750 -0.229 1.00 98.31 87 LEU A C 1
ATOM 687 O O . LEU A 1 87 ? 1.082 5.050 0.775 1.00 98.31 87 LEU A O 1
ATOM 691 N N . GLN A 1 88 ? 2.228 5.666 -1.061 1.00 98.00 88 GLN A N 1
ATOM 692 C CA . GLN A 1 88 ? 2.101 7.112 -0.853 1.00 98.00 88 GLN A CA 1
ATOM 693 C C . GLN A 1 88 ? 0.660 7.594 -1.049 1.00 98.00 88 GLN A C 1
ATOM 695 O O . GLN A 1 88 ? 0.199 8.475 -0.321 1.00 98.00 88 GLN A O 1
ATOM 700 N N . THR A 1 89 ? -0.080 6.988 -1.981 1.00 98.56 89 THR A N 1
ATOM 701 C CA . THR A 1 89 ? -1.509 7.267 -2.164 1.00 98.56 89 THR A CA 1
ATOM 702 C C . THR A 1 89 ? -2.287 6.895 -0.910 1.00 98.56 89 THR A C 1
ATOM 704 O O . THR A 1 89 ? -3.011 7.733 -0.377 1.00 98.56 89 THR A O 1
ATOM 707 N N . VAL A 1 90 ? -2.097 5.687 -0.371 1.00 98.50 90 VAL A N 1
ATOM 708 C CA . VAL A 1 90 ? -2.769 5.277 0.871 1.00 98.50 90 VAL A CA 1
ATOM 709 C C . VAL A 1 90 ? -2.341 6.127 2.065 1.00 98.50 90 VAL A C 1
ATOM 711 O O . VAL A 1 90 ? -3.194 6.479 2.877 1.00 98.50 90 VAL A O 1
ATOM 714 N N . GLU A 1 91 ? -1.063 6.504 2.167 1.00 98.56 91 GLU A N 1
ATOM 715 C CA . GLU A 1 91 ? -0.588 7.418 3.214 1.00 98.56 91 GLU A CA 1
ATOM 716 C C . GLU A 1 91 ? -1.344 8.748 3.196 1.00 98.56 91 GLU A C 1
ATOM 718 O O . GLU A 1 91 ? -1.895 9.167 4.215 1.00 98.56 91 GLU A O 1
ATOM 723 N N . ARG A 1 92 ? -1.417 9.385 2.023 1.00 98.69 92 ARG A N 1
ATOM 724 C CA . ARG A 1 92 ? -2.115 10.659 1.844 1.00 98.69 92 ARG A CA 1
ATOM 725 C C . ARG A 1 92 ? -3.613 10.523 2.105 1.00 98.69 92 ARG A C 1
ATOM 727 O O . ARG A 1 92 ? -4.182 11.339 2.823 1.00 98.69 92 ARG A O 1
ATOM 734 N N . LEU A 1 93 ? -4.257 9.498 1.549 1.00 98.62 93 LEU A N 1
ATOM 735 C CA . LEU A 1 93 ? -5.690 9.268 1.744 1.00 98.62 93 LEU A CA 1
ATOM 736 C C . LEU A 1 93 ? -6.030 9.011 3.213 1.00 98.62 93 LEU A C 1
ATOM 738 O O . LEU A 1 93 ? -7.055 9.487 3.700 1.00 98.62 93 LEU A O 1
ATOM 742 N N . ALA A 1 94 ? -5.182 8.273 3.931 1.00 98.19 94 ALA A N 1
ATOM 743 C CA . ALA A 1 94 ? -5.360 8.069 5.359 1.00 98.19 94 ALA A CA 1
ATOM 744 C C . ALA A 1 94 ? -5.282 9.395 6.125 1.00 98.19 94 ALA A C 1
ATOM 746 O O . ALA A 1 94 ? -6.069 9.591 7.047 1.00 98.19 94 ALA A O 1
ATOM 747 N N . ASP A 1 95 ? -4.406 10.317 5.730 1.00 98.31 95 ASP A N 1
ATOM 748 C CA . ASP A 1 95 ? -4.348 11.653 6.327 1.00 98.31 95 ASP A CA 1
ATOM 749 C C . ASP A 1 95 ? -5.615 12.465 6.071 1.00 98.31 95 ASP A C 1
ATOM 751 O O . ASP A 1 95 ? -6.255 12.932 7.016 1.00 98.31 95 ASP A O 1
ATOM 755 N N . GLU A 1 96 ? -6.066 12.513 4.819 1.00 98.44 96 GLU A N 1
ATOM 756 C CA . GLU A 1 96 ? -7.302 13.198 4.429 1.00 98.44 96 GLU A CA 1
ATOM 757 C C . GLU A 1 96 ? -8.548 12.656 5.156 1.00 98.44 96 GLU A C 1
ATOM 759 O O . GLU A 1 96 ? -9.482 13.405 5.449 1.00 98.44 96 GLU A O 1
ATOM 764 N N . LEU A 1 97 ? -8.573 11.354 5.459 1.00 98.12 97 LEU A N 1
ATOM 765 C CA . LEU A 1 97 ? -9.702 10.671 6.102 1.00 98.12 97 LEU A CA 1
ATOM 766 C C . LEU A 1 97 ? -9.584 10.593 7.637 1.00 98.12 97 LEU A C 1
ATOM 768 O O . LEU A 1 97 ? -10.510 10.113 8.301 1.00 98.12 97 LEU A O 1
ATOM 772 N N . GLY A 1 98 ? -8.483 11.075 8.221 1.00 97.25 98 GLY A N 1
ATOM 773 C CA . GLY A 1 98 ? -8.241 11.035 9.668 1.00 97.25 98 GLY A CA 1
ATOM 774 C C . GLY A 1 98 ? -7.855 9.652 10.211 1.00 97.25 98 GLY A C 1
ATOM 775 O O . GLY A 1 98 ? -8.113 9.360 11.377 1.00 97.25 98 GLY A O 1
ATOM 776 N N . LEU A 1 99 ? -7.245 8.809 9.375 1.00 97.00 99 LEU A N 1
ATOM 777 C CA . LEU A 1 99 ? -6.773 7.452 9.670 1.00 97.00 99 LEU A CA 1
ATOM 778 C C . LEU A 1 99 ? -5.246 7.340 9.871 1.00 97.00 99 LEU A C 1
ATOM 780 O O . LEU A 1 99 ? -4.744 6.245 10.130 1.00 97.00 99 LEU A O 1
ATOM 784 N N . SER A 1 100 ? -4.480 8.438 9.792 1.00 95.62 100 SER A N 1
ATOM 785 C CA . SER A 1 100 ? -3.002 8.433 9.913 1.00 95.62 100 SER A CA 1
ATOM 786 C C . SER A 1 100 ? -2.468 7.738 11.172 1.00 95.62 100 SER A C 1
ATOM 788 O O . SER A 1 100 ? -1.371 7.170 11.184 1.00 95.62 100 SER A O 1
ATOM 790 N N . ARG A 1 101 ? -3.233 7.774 12.269 1.00 93.94 101 ARG A N 1
ATOM 791 C CA . ARG A 1 101 ? -2.851 7.113 13.526 1.00 93.94 101 ARG A CA 1
ATOM 792 C C . ARG A 1 101 ? -3.035 5.596 13.461 1.00 93.94 101 ARG A C 1
ATOM 794 O O . ARG A 1 101 ? -2.239 4.869 14.043 1.00 93.94 101 ARG A O 1
ATOM 801 N N . GLN A 1 102 ? -4.043 5.129 12.736 1.00 95.50 102 GLN A N 1
ATOM 802 C CA . GLN A 1 102 ? -4.379 3.715 12.580 1.00 95.50 102 GLN A CA 1
ATOM 803 C C . GLN A 1 102 ? -3.573 3.054 11.456 1.00 95.50 102 GLN A C 1
ATOM 805 O O . GLN A 1 102 ? -3.401 1.836 11.466 1.00 95.50 102 GLN A O 1
ATOM 810 N N . LEU A 1 103 ? -3.088 3.834 10.487 1.00 97.38 103 LEU A N 1
ATOM 811 C CA . LEU A 1 103 ? -2.357 3.316 9.337 1.00 97.38 103 LEU A CA 1
ATOM 812 C C . LEU A 1 103 ? -1.007 2.706 9.740 1.00 97.38 103 LEU A C 1
ATOM 814 O O . LEU A 1 103 ? -0.214 3.321 10.452 1.00 97.38 103 LEU A O 1
ATOM 818 N N . HIS A 1 104 ? -0.725 1.522 9.208 1.00 97.69 104 HIS A N 1
ATOM 819 C CA . HIS A 1 104 ? 0.576 0.871 9.190 1.00 97.69 104 HIS A CA 1
ATOM 820 C C . HIS A 1 104 ? 0.890 0.463 7.744 1.00 97.69 104 HIS A C 1
ATOM 822 O O . HIS A 1 104 ? 0.383 -0.545 7.251 1.00 97.69 104 HIS A O 1
ATOM 828 N N . LEU A 1 105 ? 1.727 1.241 7.053 1.00 97.88 105 LEU A N 1
ATOM 829 C CA . LEU A 1 105 ? 2.249 0.837 5.746 1.00 97.88 105 LEU A CA 1
ATOM 830 C C . LEU A 1 105 ? 3.325 -0.229 5.916 1.00 97.88 105 LEU A C 1
ATOM 832 O O . LEU A 1 105 ? 4.196 -0.093 6.775 1.00 97.88 105 LEU A O 1
ATOM 836 N N . TRP A 1 106 ? 3.296 -1.239 5.054 1.00 96.38 106 TRP A N 1
ATOM 837 C CA . TRP A 1 106 ? 4.289 -2.304 5.012 1.00 96.38 106 TRP A CA 1
ATOM 838 C C . TRP A 1 106 ? 5.086 -2.242 3.699 1.00 96.38 106 TRP A C 1
ATOM 840 O O . TRP A 1 106 ? 4.857 -3.035 2.789 1.00 96.38 106 TRP A O 1
ATOM 850 N N . PRO A 1 107 ? 6.028 -1.291 3.558 1.00 96.44 107 PRO A N 1
ATOM 851 C CA . PRO A 1 107 ? 6.896 -1.249 2.390 1.00 96.44 107 PRO A CA 1
ATOM 852 C C . PRO A 1 107 ? 7.827 -2.468 2.350 1.00 96.44 107 PRO A C 1
ATOM 854 O O . PRO A 1 107 ? 8.459 -2.821 3.353 1.00 96.44 107 PRO A O 1
ATOM 857 N N . ASP A 1 108 ? 7.969 -3.071 1.170 1.00 95.44 108 ASP A N 1
ATOM 858 C CA . ASP A 1 108 ? 8.916 -4.162 0.940 1.00 95.44 108 ASP A CA 1
ATOM 859 C C . ASP A 1 108 ? 10.370 -3.703 1.167 1.00 95.44 108 ASP A C 1
ATOM 861 O O . ASP A 1 108 ? 10.768 -2.595 0.801 1.00 95.44 108 ASP A O 1
ATOM 865 N N . GLN A 1 109 ? 11.197 -4.578 1.745 1.00 94.75 109 GLN A N 1
ATOM 866 C CA . GLN A 1 109 ? 12.599 -4.280 2.075 1.00 94.75 109 GLN A CA 1
ATOM 867 C C . GLN A 1 109 ? 13.444 -3.896 0.849 1.00 94.75 109 GLN A C 1
ATOM 869 O O . GLN A 1 109 ? 14.384 -3.103 0.949 1.00 94.75 109 GLN A O 1
ATOM 874 N N . SER A 1 110 ? 13.118 -4.419 -0.335 1.00 94.25 110 SER A N 1
ATOM 875 C CA . SER A 1 110 ? 13.860 -4.126 -1.563 1.00 94.25 110 SER A CA 1
ATOM 876 C C . SER A 1 110 ? 13.720 -2.672 -2.034 1.00 94.25 110 SER A C 1
ATOM 878 O O . SER A 1 110 ? 14.602 -2.199 -2.767 1.00 94.25 110 SER A O 1
ATOM 880 N N . LEU A 1 111 ? 12.701 -1.941 -1.553 1.00 96.31 111 LEU A N 1
ATOM 881 C CA . LEU A 1 111 ? 12.519 -0.503 -1.787 1.00 96.31 111 LEU A CA 1
ATOM 882 C C . LEU A 1 111 ? 13.616 0.354 -1.135 1.00 96.31 111 LEU A C 1
ATOM 884 O O . LEU A 1 111 ? 13.823 1.487 -1.562 1.00 96.31 111 LEU A O 1
ATOM 888 N N . GLY A 1 112 ? 14.352 -0.178 -0.150 1.00 96.31 112 GLY A N 1
ATOM 889 C CA . GLY A 1 112 ? 15.535 0.479 0.428 1.00 96.31 112 GLY A CA 1
ATOM 890 C C . GLY A 1 112 ? 16.871 -0.077 -0.054 1.00 96.31 112 GLY A C 1
ATOM 891 O O . GLY A 1 112 ? 17.915 0.224 0.520 1.00 96.31 112 GLY A O 1
ATOM 892 N N . SER A 1 113 ? 16.877 -0.920 -1.088 1.00 96.12 113 SER A N 1
ATOM 893 C CA . SER A 1 113 ? 18.136 -1.417 -1.648 1.00 96.12 113 SER A CA 1
ATOM 894 C C . SER A 1 113 ? 18.939 -0.298 -2.321 1.00 96.12 113 SER A C 1
ATOM 896 O O . SER A 1 113 ? 18.366 0.618 -2.908 1.00 96.12 113 SER A O 1
ATOM 898 N N . LEU A 1 114 ? 20.271 -0.422 -2.347 1.00 95.31 114 LEU A N 1
ATOM 899 C CA . LEU A 1 114 ? 21.161 0.562 -2.985 1.00 95.31 114 LEU A CA 1
ATOM 900 C C . LEU A 1 114 ? 20.782 0.891 -4.438 1.00 95.31 114 LEU A C 1
ATOM 902 O O . LEU A 1 114 ? 20.964 2.025 -4.871 1.00 95.31 114 LEU A O 1
ATOM 906 N N . ALA A 1 115 ? 20.274 -0.092 -5.187 1.00 93.94 115 ALA A N 1
ATOM 907 C CA . ALA A 1 115 ? 19.824 0.112 -6.560 1.00 93.94 115 ALA A CA 1
ATOM 908 C C . ALA A 1 115 ? 18.637 1.084 -6.626 1.00 93.94 115 ALA A C 1
ATOM 910 O O . ALA A 1 115 ? 18.671 2.014 -7.421 1.00 93.94 115 ALA A O 1
ATOM 911 N N . VAL A 1 116 ? 17.641 0.910 -5.750 1.00 95.56 116 VAL A N 1
ATOM 912 C CA . VAL A 1 116 ? 16.465 1.791 -5.678 1.00 95.56 116 VAL A CA 1
ATOM 913 C C . VAL A 1 116 ? 16.854 3.160 -5.129 1.00 95.56 116 VAL A C 1
ATOM 915 O O . VAL A 1 116 ? 16.528 4.171 -5.745 1.00 95.56 116 VAL A O 1
ATOM 918 N N . MET A 1 117 ? 17.644 3.211 -4.051 1.00 96.50 117 MET A N 1
ATOM 919 C CA . MET A 1 117 ? 18.087 4.471 -3.439 1.00 96.50 117 MET A CA 1
ATOM 920 C C . MET A 1 117 ? 18.758 5.417 -4.442 1.00 96.50 117 MET A C 1
ATOM 922 O O . MET A 1 117 ? 18.519 6.616 -4.405 1.00 96.50 117 MET A O 1
ATOM 926 N N . ARG A 1 118 ? 19.568 4.886 -5.368 1.00 95.62 118 ARG A N 1
ATOM 927 C CA . ARG A 1 118 ? 20.262 5.677 -6.403 1.00 95.62 118 ARG A CA 1
ATOM 928 C C . ARG A 1 118 ? 19.332 6.322 -7.430 1.00 95.62 118 ARG A C 1
ATOM 930 O O . ARG A 1 118 ? 19.767 7.226 -8.133 1.00 95.62 118 ARG A O 1
ATOM 937 N N . THR A 1 119 ? 18.100 5.834 -7.542 1.00 94.56 119 THR A N 1
ATOM 938 C CA . THR A 1 119 ? 17.083 6.369 -8.460 1.00 94.56 119 THR A CA 1
ATOM 939 C C . THR A 1 119 ? 16.164 7.390 -7.793 1.00 94.56 119 THR A C 1
ATOM 941 O O . THR A 1 119 ? 15.412 8.069 -8.485 1.00 94.56 119 THR A O 1
ATOM 944 N N . MET A 1 120 ? 16.219 7.515 -6.462 1.00 96.06 120 MET A N 1
ATOM 945 C CA . MET A 1 120 ? 15.362 8.438 -5.724 1.00 96.06 120 MET A CA 1
ATOM 946 C C . MET A 1 120 ? 15.848 9.884 -5.891 1.00 96.06 120 MET A C 1
ATOM 948 O O . MET A 1 120 ? 17.050 10.127 -5.765 1.00 96.06 120 MET A O 1
ATOM 952 N N . PRO A 1 121 ? 14.941 10.855 -6.112 1.00 95.38 121 PRO A N 1
ATOM 953 C CA . PRO A 1 121 ? 15.302 12.273 -6.166 1.00 95.38 121 PRO A CA 1
ATOM 954 C C . PRO A 1 121 ? 15.947 12.775 -4.868 1.00 95.38 121 PRO A C 1
ATOM 956 O O . PRO A 1 121 ? 16.885 13.565 -4.911 1.00 95.38 121 PRO A O 1
ATOM 959 N N . ASP A 1 122 ? 15.455 12.283 -3.728 1.00 97.19 122 ASP A N 1
ATOM 960 C CA . ASP A 1 122 ? 15.999 12.536 -2.395 1.00 97.19 122 ASP A CA 1
ATOM 961 C C . ASP A 1 122 ? 16.175 11.198 -1.651 1.00 97.19 122 ASP A C 1
ATOM 963 O O . ASP A 1 122 ? 15.236 10.691 -1.022 1.00 97.19 122 ASP A O 1
ATOM 967 N N . PRO A 1 123 ? 17.362 10.573 -1.758 1.00 97.19 123 PRO A N 1
ATOM 968 C CA . PRO A 1 123 ? 17.631 9.295 -1.111 1.00 97.19 123 PRO A CA 1
ATOM 969 C C . PRO A 1 123 ? 17.551 9.367 0.419 1.00 97.19 123 PRO A C 1
ATOM 971 O O . PRO A 1 123 ? 17.121 8.405 1.051 1.00 97.19 123 PRO A O 1
ATOM 974 N N . GLU A 1 124 ? 17.938 10.484 1.036 1.00 97.56 124 GLU A N 1
ATOM 975 C CA . GLU A 1 124 ? 17.925 10.605 2.498 1.00 97.56 124 GLU A CA 1
ATOM 976 C C . GLU A 1 124 ? 16.489 10.663 3.026 1.00 97.56 124 GLU A C 1
ATOM 978 O O . GLU A 1 124 ? 16.138 9.917 3.947 1.00 97.56 124 GLU A O 1
ATOM 983 N N . ALA A 1 125 ? 15.631 11.474 2.396 1.00 97.81 125 ALA A N 1
ATOM 984 C CA . ALA A 1 125 ? 14.217 11.552 2.753 1.00 97.81 125 ALA A CA 1
ATOM 985 C C . ALA A 1 125 ? 13.491 10.218 2.525 1.00 97.81 125 ALA A C 1
ATOM 987 O O . ALA A 1 125 ? 12.730 9.774 3.389 1.00 97.81 125 ALA A O 1
ATOM 988 N N . HIS A 1 126 ? 13.762 9.539 1.404 1.00 97.94 126 HIS A N 1
ATOM 989 C CA . HIS A 1 126 ? 13.184 8.222 1.112 1.00 97.94 126 HIS A CA 1
ATOM 990 C C . HIS A 1 126 ? 13.599 7.169 2.144 1.00 97.94 126 HIS A C 1
ATOM 992 O O . HIS A 1 126 ? 12.765 6.419 2.655 1.00 97.94 126 HIS A O 1
ATOM 998 N N . GLN A 1 127 ? 14.880 7.140 2.521 1.00 98.06 127 GLN A N 1
ATOM 999 C CA . GLN A 1 127 ? 15.364 6.230 3.556 1.00 98.06 127 GLN A CA 1
ATOM 1000 C C . GLN A 1 127 ? 14.719 6.530 4.912 1.00 98.06 127 GLN A C 1
ATOM 1002 O O . GLN A 1 127 ? 14.304 5.600 5.606 1.00 98.06 127 GLN A O 1
ATOM 1007 N N . ALA A 1 128 ? 14.603 7.803 5.294 1.00 98.19 128 ALA A N 1
ATOM 1008 C CA . ALA A 1 128 ? 13.942 8.195 6.535 1.00 98.19 128 ALA A CA 1
ATOM 1009 C C . ALA A 1 128 ? 12.460 7.778 6.551 1.00 98.19 128 ALA A C 1
ATOM 1011 O O . ALA A 1 128 ? 11.968 7.281 7.568 1.00 98.19 128 ALA A O 1
ATOM 1012 N N . TRP A 1 129 ? 11.764 7.918 5.418 1.00 98.38 129 TRP A N 1
ATOM 1013 C CA . TRP A 1 129 ? 10.384 7.467 5.245 1.00 98.38 12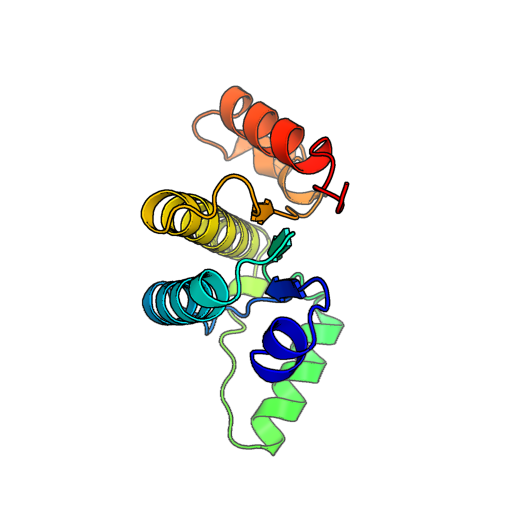9 TRP A CA 1
ATOM 1014 C C . TRP A 1 129 ? 10.245 5.948 5.419 1.00 98.38 129 TRP A C 1
ATOM 1016 O O . TRP A 1 129 ? 9.417 5.497 6.213 1.00 98.38 129 TRP A O 1
ATOM 1026 N N . LEU A 1 130 ? 11.103 5.154 4.769 1.00 98.31 130 LEU A N 1
ATOM 1027 C CA . LEU A 1 130 ? 11.119 3.695 4.932 1.00 98.31 130 LEU A CA 1
ATOM 1028 C C . LEU A 1 130 ? 11.402 3.285 6.381 1.00 98.31 130 LEU A C 1
ATOM 1030 O O . LEU A 1 130 ? 10.697 2.446 6.937 1.00 98.31 130 LEU A O 1
ATOM 1034 N N . GLN A 1 131 ? 12.395 3.910 7.022 1.00 98.06 131 GLN A N 1
ATOM 1035 C CA . GLN A 1 131 ? 12.737 3.627 8.417 1.00 98.06 131 GLN A CA 1
ATOM 1036 C C . GLN A 1 131 ? 11.582 3.948 9.367 1.00 98.06 131 GLN A C 1
ATOM 1038 O O . GLN A 1 131 ? 11.346 3.187 10.305 1.00 98.06 131 GLN A O 1
ATOM 1043 N N . ARG A 1 132 ? 10.829 5.029 9.126 1.00 97.38 132 ARG A N 1
ATOM 1044 C CA . ARG A 1 132 ? 9.633 5.347 9.917 1.00 97.38 132 ARG A CA 1
ATOM 1045 C C . ARG A 1 132 ? 8.617 4.209 9.879 1.00 97.38 132 ARG A C 1
ATOM 1047 O O . ARG A 1 132 ? 8.066 3.874 10.923 1.00 97.38 132 ARG A O 1
ATOM 1054 N N . TRP A 1 133 ? 8.373 3.630 8.707 1.00 97.31 133 TRP A N 1
ATOM 1055 C CA . TRP A 1 133 ? 7.391 2.559 8.546 1.00 97.31 133 TRP A CA 1
ATOM 1056 C C . TRP A 1 133 ? 7.906 1.206 9.034 1.00 97.31 133 TRP A C 1
ATOM 1058 O O . TRP A 1 133 ? 7.213 0.549 9.802 1.00 97.31 133 TRP A O 1
ATOM 1068 N N . TRP A 1 134 ? 9.147 0.829 8.719 1.00 97.06 134 TRP A N 1
ATOM 1069 C CA . TRP A 1 134 ? 9.735 -0.429 9.198 1.00 97.06 134 TRP A CA 1
ATOM 1070 C C . TRP A 1 134 ? 9.884 -0.511 10.717 1.00 97.06 134 TRP A C 1
ATOM 1072 O O . TRP A 1 134 ? 9.836 -1.606 11.271 1.00 97.06 134 TRP A O 1
ATOM 1082 N N . ASN A 1 135 ? 10.061 0.627 11.392 1.00 96.19 135 ASN A N 1
ATOM 1083 C CA . ASN A 1 135 ? 10.168 0.680 12.850 1.00 96.19 135 ASN A CA 1
ATOM 1084 C C . ASN A 1 135 ? 8.857 1.097 13.531 1.00 96.19 135 ASN A C 1
ATOM 1086 O O . ASN A 1 135 ? 8.834 1.278 14.752 1.00 96.19 135 ASN A O 1
ATOM 1090 N N . ARG A 1 136 ? 7.762 1.278 12.779 1.00 94.25 136 ARG A N 1
ATOM 1091 C CA . ARG A 1 136 ? 6.478 1.639 13.375 1.00 94.25 136 ARG A CA 1
ATOM 1092 C C . ARG A 1 136 ? 5.972 0.480 14.226 1.00 94.25 136 ARG A C 1
ATOM 1094 O O . ARG A 1 136 ? 5.771 -0.629 13.741 1.00 94.25 136 ARG A O 1
ATOM 1101 N N . ILE A 1 137 ? 5.680 0.766 15.490 1.00 90.12 137 ILE A N 1
ATOM 1102 C CA . ILE A 1 137 ? 4.960 -0.168 16.352 1.00 90.12 137 ILE A CA 1
ATOM 1103 C C . ILE A 1 137 ? 3.467 0.021 16.108 1.00 90.12 137 ILE A C 1
ATOM 1105 O O . ILE A 1 137 ? 2.934 1.125 16.217 1.00 90.12 137 ILE A O 1
ATOM 1109 N N . SER A 1 138 ? 2.805 -1.075 15.763 1.00 86.31 138 SER A N 1
ATOM 1110 C CA . SER A 1 138 ? 1.360 -1.140 15.620 1.00 86.31 138 SER A CA 1
ATOM 1111 C C . SER A 1 138 ? 0.636 -0.792 16.927 1.00 86.31 138 SER A C 1
ATOM 1113 O O . SER A 1 138 ? 0.986 -1.309 17.983 1.00 86.31 138 SER A O 1
ATOM 1115 N N . GLU A 1 139 ? -0.392 0.053 16.849 1.00 82.38 139 GLU A N 1
ATOM 1116 C CA . GLU A 1 139 ? -1.389 0.269 17.902 1.00 82.38 139 GLU A CA 1
ATOM 1117 C C . GLU A 1 139 ? -2.042 -1.049 18.373 1.00 82.38 139 GLU A C 1
ATOM 1119 O O . GLU A 1 139 ? -2.402 -1.923 17.580 1.00 82.38 139 GLU A O 1
ATOM 1124 N N . TRP A 1 140 ? -2.240 -1.161 19.685 1.00 81.00 140 TRP A N 1
ATOM 1125 C CA . TRP A 1 140 ? -2.953 -2.260 20.336 1.00 81.00 140 TRP A CA 1
ATOM 1126 C C . TRP A 1 140 ? -4.041 -1.689 21.254 1.00 81.00 140 TRP A C 1
ATOM 1128 O O . TRP A 1 140 ? -3.868 -0.585 21.781 1.00 81.00 140 TRP A O 1
ATOM 1138 N N . PRO A 1 141 ? -5.160 -2.407 21.459 1.00 80.75 141 PRO A N 1
ATOM 1139 C CA . PRO A 1 141 ? -6.169 -2.022 22.430 1.00 80.75 141 PRO A CA 1
ATOM 1140 C C . PRO A 1 141 ? -5.524 -1.923 23.811 1.00 80.75 141 PRO A C 1
ATOM 1142 O O . PRO A 1 141 ? -4.678 -2.743 24.172 1.00 80.75 141 PRO A O 1
ATOM 1145 N N . ARG A 1 142 ? -5.902 -0.878 24.545 1.00 69.19 142 ARG A N 1
ATOM 1146 C CA . ARG A 1 142 ? -5.493 -0.668 25.935 1.00 69.19 142 ARG A CA 1
ATOM 1147 C C . ARG A 1 142 ? -6.410 -1.408 26.890 1.00 69.19 142 ARG A C 1
ATOM 1149 O O . ARG A 1 142 ? -7.618 -1.481 26.580 1.00 69.19 142 ARG A O 1
#